Protein AF-A0A7S0YXJ5-F1 (afdb_monomer_lite)

pLDDT: mean 85.73, std 17.68, range [37.62, 98.38]

Organism: NCBI:txid464990

Structure (mmCIF, N/CA/C/O backbone):
data_AF-A0A7S0YXJ5-F1
#
_entry.id   AF-A0A7S0YXJ5-F1
#
loop_
_atom_site.group_PDB
_atom_site.id
_atom_site.type_symbol
_atom_site.label_atom_id
_atom_site.label_alt_id
_atom_site.label_comp_id
_atom_site.label_asym_id
_atom_site.label_entity_id
_atom_site.label_seq_id
_atom_site.pdbx_PDB_ins_code
_atom_site.Cartn_x
_atom_site.Cartn_y
_atom_site.Cartn_z
_atom_site.occupancy
_atom_site.B_iso_or_equiv
_atom_site.auth_seq_id
_atom_site.auth_comp_id
_atom_site.auth_asym_id
_atom_site.auth_atom_id
_atom_site.pdbx_PDB_model_num
ATOM 1 N N . ARG A 1 1 ? 29.746 21.830 -27.728 1.00 47.81 1 ARG A N 1
ATOM 2 C CA . ARG A 1 1 ? 30.587 21.045 -26.795 1.00 47.81 1 ARG A CA 1
ATOM 3 C C . ARG A 1 1 ? 30.012 19.643 -26.794 1.00 47.81 1 ARG A C 1
ATOM 5 O O . ARG A 1 1 ? 28.945 19.458 -26.234 1.00 47.81 1 ARG A O 1
ATOM 12 N N . ASP A 1 2 ? 30.651 18.740 -27.526 1.00 58.47 2 ASP A N 1
ATOM 13 C CA . ASP A 1 2 ? 30.288 17.326 -27.592 1.00 58.47 2 ASP A CA 1
ATOM 14 C C . ASP A 1 2 ? 30.945 16.638 -26.387 1.00 58.47 2 ASP A C 1
ATOM 16 O O . ASP A 1 2 ? 32.162 16.728 -26.221 1.00 58.47 2 ASP A O 1
ATOM 20 N N . THR A 1 3 ? 30.158 16.102 -25.454 1.00 64.69 3 THR A N 1
ATOM 21 C CA . THR A 1 3 ? 30.648 15.626 -24.145 1.00 64.69 3 THR A CA 1
ATOM 22 C C . THR A 1 3 ? 31.258 14.224 -24.188 1.00 64.69 3 THR A C 1
ATOM 24 O O . THR A 1 3 ? 31.624 13.701 -23.140 1.00 64.69 3 THR A O 1
ATOM 27 N N . GLY A 1 4 ? 31.413 13.606 -25.366 1.00 79.62 4 GLY A N 1
ATOM 28 C CA . GLY A 1 4 ? 32.130 12.331 -25.509 1.00 79.62 4 GLY A CA 1
ATOM 29 C C . GLY A 1 4 ? 31.505 11.164 -24.733 1.00 79.62 4 GLY A C 1
ATOM 30 O O . GLY A 1 4 ? 32.193 10.191 -24.423 1.00 79.62 4 GLY A O 1
ATOM 31 N N . GLY A 1 5 ? 30.218 11.261 -24.391 1.00 85.94 5 GLY A N 1
ATOM 32 C CA . GLY A 1 5 ? 29.499 10.199 -23.698 1.00 85.94 5 GLY A CA 1
ATOM 33 C C . GLY A 1 5 ? 29.389 8.952 -24.574 1.00 85.94 5 GLY A C 1
ATOM 34 O O . GLY A 1 5 ? 29.014 9.040 -25.742 1.00 85.94 5 GLY A O 1
ATOM 35 N N . LYS A 1 6 ? 29.709 7.784 -24.011 1.00 88.12 6 LYS A N 1
ATOM 36 C CA . LYS A 1 6 ? 29.469 6.485 -24.649 1.00 88.12 6 LYS A CA 1
ATOM 37 C C . LYS A 1 6 ? 28.177 5.897 -24.103 1.00 88.12 6 LYS A C 1
ATOM 39 O O . LYS A 1 6 ? 28.008 5.800 -22.890 1.00 88.12 6 LYS A O 1
ATOM 44 N N . LEU A 1 7 ? 27.285 5.505 -25.006 1.00 92.19 7 LEU A N 1
ATOM 45 C CA . LEU A 1 7 ? 26.079 4.768 -24.663 1.00 92.19 7 LEU A CA 1
ATOM 46 C C . LEU A 1 7 ? 26.402 3.273 -24.621 1.00 92.19 7 LEU A C 1
ATOM 48 O O . LEU A 1 7 ? 27.050 2.754 -25.528 1.00 92.19 7 LEU A O 1
ATOM 52 N N . TYR A 1 8 ? 25.924 2.597 -23.583 1.00 92.88 8 TYR A N 1
ATOM 53 C CA . TYR A 1 8 ? 26.014 1.149 -23.441 1.00 92.88 8 TYR A CA 1
ATOM 54 C C . TYR A 1 8 ? 24.607 0.575 -23.311 1.00 92.88 8 TYR A C 1
ATOM 56 O O . TYR A 1 8 ? 23.738 1.189 -22.691 1.00 92.88 8 TYR A O 1
ATOM 64 N N . TRP A 1 9 ? 24.396 -0.607 -23.879 1.00 93.38 9 TRP A N 1
ATOM 65 C CA . TRP A 1 9 ? 23.198 -1.413 -23.676 1.00 93.38 9 TRP A CA 1
ATOM 66 C C . TRP A 1 9 ? 23.603 -2.785 -23.146 1.00 93.38 9 TRP A C 1
ATOM 68 O O . TRP A 1 9 ? 24.681 -3.292 -23.458 1.00 93.38 9 TRP A O 1
ATOM 78 N N . PHE A 1 10 ? 22.725 -3.381 -22.347 1.00 91.94 10 PHE A N 1
ATOM 79 C CA . PHE A 1 10 ? 22.904 -4.720 -21.805 1.00 91.94 10 PHE A CA 1
ATOM 80 C C . PHE A 1 10 ? 21.753 -5.594 -22.284 1.00 91.94 10 PHE A C 1
ATOM 82 O O . PHE A 1 10 ? 20.587 -5.216 -22.164 1.00 91.94 10 PHE A O 1
ATOM 89 N N . GLU A 1 11 ? 22.079 -6.769 -22.808 1.00 91.69 11 GLU A N 1
ATOM 90 C CA . GLU A 1 11 ? 21.082 -7.802 -23.051 1.00 91.69 11 GLU A CA 1
ATOM 91 C C . GLU A 1 11 ? 20.849 -8.573 -21.754 1.00 91.69 11 GLU A C 1
ATOM 93 O O . GLU A 1 11 ? 21.755 -9.200 -21.203 1.00 91.69 11 GLU A O 1
ATOM 98 N N . VAL A 1 12 ? 19.622 -8.507 -21.243 1.00 91.19 12 VAL A N 1
ATOM 99 C CA . VAL A 1 12 ? 19.240 -9.240 -20.036 1.00 91.19 12 VAL A CA 1
ATOM 100 C C . VAL A 1 12 ? 19.044 -10.711 -20.407 1.00 91.19 12 VAL A C 1
ATOM 102 O O . VAL A 1 12 ? 18.105 -11.051 -21.128 1.00 91.19 12 VAL A O 1
ATOM 105 N N . GLY A 1 13 ? 19.948 -11.576 -19.940 1.00 91.56 13 GLY A N 1
ATOM 106 C CA . GLY A 1 13 ? 19.893 -13.028 -20.170 1.00 91.56 13 GLY A CA 1
ATOM 107 C C . GLY A 1 13 ? 19.049 -13.802 -19.148 1.00 91.56 13 GLY A C 1
ATOM 108 O O . GLY A 1 13 ? 18.664 -14.940 -19.403 1.00 91.56 13 GLY A O 1
ATOM 109 N N . GLY A 1 14 ? 18.751 -13.188 -18.004 1.00 92.12 14 GLY A N 1
ATOM 110 C CA . GLY A 1 14 ? 18.003 -13.778 -16.898 1.00 92.12 14 GLY A CA 1
ATOM 111 C C . GLY A 1 14 ? 17.793 -12.756 -15.784 1.00 92.12 14 GLY A C 1
ATOM 112 O O . GLY A 1 14 ? 18.503 -11.752 -15.721 1.00 92.12 14 GLY A O 1
ATOM 113 N N . GLY A 1 15 ? 16.828 -13.016 -14.906 1.00 91.94 15 GLY A N 1
ATOM 114 C CA . GLY A 1 15 ? 16.565 -12.188 -13.734 1.00 91.94 15 GLY A CA 1
ATOM 115 C C . GLY A 1 15 ? 16.121 -13.032 -12.546 1.00 91.94 15 GLY A C 1
ATOM 116 O O . GLY A 1 15 ? 15.551 -14.110 -12.712 1.00 91.94 15 GLY A O 1
ATOM 117 N N . ILE A 1 16 ? 16.385 -12.529 -11.346 1.00 95.12 16 ILE A N 1
ATOM 118 C CA . ILE A 1 16 ? 15.845 -13.061 -10.096 1.00 95.12 16 ILE A CA 1
ATOM 119 C C . ILE A 1 16 ? 15.022 -11.936 -9.481 1.00 95.12 16 ILE A C 1
ATOM 121 O O . ILE A 1 16 ? 15.514 -10.818 -9.336 1.00 95.12 16 ILE A O 1
ATOM 125 N N . TYR A 1 17 ? 13.770 -12.227 -9.149 1.00 92.50 17 TYR A N 1
ATOM 126 C CA . TYR A 1 17 ? 12.975 -11.371 -8.282 1.00 92.50 17 TYR A CA 1
ATOM 127 C C . TYR A 1 17 ? 13.292 -11.727 -6.831 1.00 92.50 17 TYR A C 1
ATOM 129 O O . TYR A 1 17 ? 13.216 -12.901 -6.468 1.00 92.50 17 TYR A O 1
ATOM 137 N N . GLN A 1 18 ? 13.652 -10.733 -6.025 1.00 94.12 18 GLN A N 1
ATOM 138 C CA . GLN A 1 18 ? 13.851 -10.873 -4.585 1.00 94.12 18 GLN A CA 1
ATOM 139 C C . GLN A 1 18 ? 12.820 -9.997 -3.879 1.00 94.12 18 GLN A C 1
ATOM 141 O O . GLN A 1 18 ? 12.749 -8.798 -4.154 1.00 94.12 18 GLN A O 1
ATOM 146 N N . ASP A 1 19 ? 11.999 -10.604 -3.024 1.00 85.56 19 ASP A N 1
ATOM 147 C CA . ASP A 1 19 ? 11.029 -9.866 -2.217 1.00 85.56 19 ASP A CA 1
ATOM 148 C C . ASP A 1 19 ? 11.665 -9.267 -0.950 1.00 85.56 19 ASP A C 1
ATOM 150 O O . ASP A 1 19 ? 12.865 -9.397 -0.698 1.00 85.56 19 ASP A O 1
ATOM 154 N N . THR A 1 20 ? 10.848 -8.586 -0.145 1.00 81.56 20 THR A N 1
ATOM 155 C CA . THR A 1 20 ? 11.272 -7.923 1.098 1.00 81.56 20 THR A CA 1
ATOM 156 C C . THR A 1 20 ? 11.747 -8.899 2.189 1.00 81.56 20 THR A C 1
ATOM 158 O O . THR A 1 20 ? 12.372 -8.460 3.150 1.00 81.56 20 THR A O 1
ATOM 161 N N . PHE A 1 21 ? 11.502 -10.207 2.050 1.00 82.50 21 PHE A N 1
ATOM 162 C CA . PHE A 1 21 ? 11.912 -11.257 2.995 1.00 82.50 21 PHE A CA 1
ATOM 163 C C . PHE A 1 21 ? 12.992 -12.175 2.416 1.00 82.50 21 PHE A C 1
ATOM 165 O O . PHE A 1 21 ? 13.108 -13.337 2.812 1.00 82.50 21 PHE A O 1
ATOM 172 N N . ASP A 1 22 ? 13.772 -11.663 1.462 1.00 87.19 22 ASP A N 1
ATOM 173 C CA . ASP A 1 22 ? 14.860 -12.372 0.790 1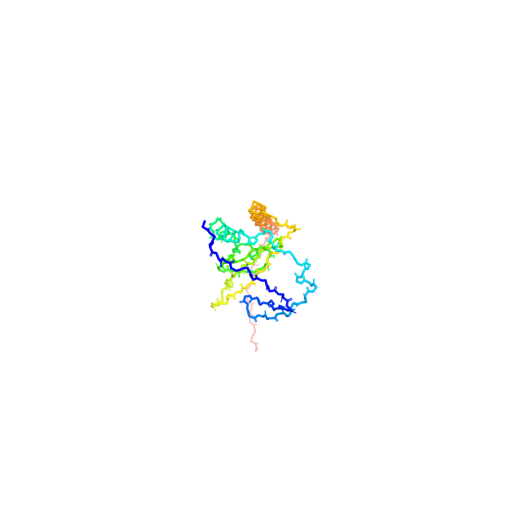.00 87.19 22 ASP A CA 1
ATOM 174 C C . ASP A 1 22 ? 14.429 -13.644 0.045 1.00 87.19 22 ASP A C 1
ATOM 176 O O . ASP A 1 22 ? 15.265 -14.471 -0.340 1.00 87.19 22 ASP A O 1
ATOM 180 N N . LYS A 1 23 ? 13.133 -13.813 -0.238 1.00 90.81 23 LYS A N 1
ATOM 181 C CA . LYS A 1 23 ? 12.675 -14.921 -1.069 1.00 90.81 23 LYS A CA 1
ATOM 182 C C . LYS A 1 23 ? 13.025 -14.625 -2.516 1.00 90.81 23 LYS A C 1
ATOM 184 O O . LYS A 1 23 ? 12.565 -13.653 -3.113 1.00 90.81 23 LYS A O 1
ATOM 189 N N . GLN A 1 24 ? 13.804 -15.524 -3.098 1.00 95.56 24 GLN A N 1
ATOM 190 C CA . GLN A 1 24 ? 14.256 -15.413 -4.475 1.00 95.56 24 GLN A CA 1
ATOM 191 C C . GLN A 1 24 ? 13.419 -16.292 -5.399 1.00 95.56 24 GLN A C 1
ATOM 193 O O . GLN A 1 24 ? 13.246 -17.488 -5.164 1.00 95.56 24 GLN A O 1
ATOM 198 N N . THR A 1 25 ? 12.918 -15.697 -6.477 1.00 94.50 25 THR A N 1
ATOM 199 C CA . THR A 1 25 ? 12.155 -16.385 -7.519 1.00 94.50 25 THR A CA 1
ATOM 200 C C . THR A 1 25 ? 12.812 -16.135 -8.876 1.00 94.50 25 THR A C 1
ATOM 202 O O . THR A 1 25 ? 12.908 -14.980 -9.301 1.00 94.50 25 THR A O 1
ATOM 205 N N . PRO A 1 26 ? 13.272 -17.184 -9.581 1.00 94.56 26 PRO A N 1
ATOM 206 C CA . PRO A 1 26 ? 13.767 -17.040 -10.944 1.00 94.56 26 PRO A CA 1
ATOM 207 C C . PRO A 1 26 ? 12.677 -16.481 -11.861 1.00 94.56 26 PRO A C 1
ATOM 209 O O . PRO A 1 26 ? 11.546 -16.969 -11.860 1.00 94.56 26 PRO A O 1
ATOM 212 N N . LEU A 1 27 ? 13.022 -15.482 -12.670 1.00 94.56 27 LEU A N 1
ATOM 213 C CA . LEU A 1 27 ? 12.120 -14.906 -13.660 1.00 94.56 27 LEU A CA 1
ATOM 214 C C . LEU A 1 27 ? 12.386 -15.508 -15.037 1.00 94.56 27 LEU A C 1
ATOM 216 O O . LEU A 1 27 ? 13.510 -15.505 -15.542 1.00 94.56 27 LEU A O 1
ATOM 220 N N . SER A 1 28 ? 11.320 -15.973 -15.682 1.00 94.62 28 SER A N 1
ATOM 221 C CA . SER A 1 28 ? 11.359 -16.311 -17.102 1.00 94.62 28 SER A CA 1
ATOM 222 C C . SER A 1 28 ? 11.565 -15.044 -17.930 1.00 94.62 28 SER A C 1
ATOM 224 O O . SER A 1 28 ? 10.835 -14.066 -17.769 1.00 94.62 28 SER A O 1
ATOM 226 N N . MET A 1 29 ? 12.497 -15.073 -18.887 1.00 93.56 29 MET A N 1
ATOM 227 C CA . MET A 1 29 ? 12.720 -13.935 -19.789 1.00 93.56 29 MET A CA 1
ATOM 228 C C . MET A 1 29 ? 11.511 -13.617 -20.673 1.00 93.56 29 MET A C 1
ATOM 230 O O . MET A 1 29 ? 11.354 -12.473 -21.098 1.00 93.56 29 MET A O 1
ATOM 234 N N . ARG A 1 30 ? 10.644 -14.602 -20.942 1.00 94.44 30 ARG A N 1
ATOM 235 C CA . ARG A 1 30 ? 9.367 -14.367 -21.630 1.00 94.44 30 ARG A CA 1
ATOM 236 C C . ARG A 1 30 ? 8.461 -13.478 -20.781 1.00 94.44 30 ARG A C 1
ATOM 238 O O . ARG A 1 30 ? 7.923 -12.503 -21.291 1.00 94.44 30 ARG A O 1
ATOM 245 N N . ASP A 1 31 ? 8.333 -13.809 -19.500 1.00 92.94 31 ASP A N 1
ATOM 246 C CA . ASP A 1 31 ? 7.422 -13.119 -18.589 1.00 92.94 31 ASP A CA 1
ATOM 247 C C . ASP A 1 31 ? 7.989 -11.742 -18.211 1.00 92.94 31 ASP A C 1
ATOM 249 O O . ASP A 1 31 ? 7.255 -10.763 -18.223 1.00 92.94 31 ASP A O 1
ATOM 253 N N . PHE A 1 32 ? 9.310 -11.628 -18.022 1.00 92.56 32 PHE A N 1
ATOM 254 C CA . PHE A 1 32 ? 9.995 -10.344 -17.824 1.00 92.56 32 PHE A CA 1
ATOM 255 C C . PHE A 1 32 ? 9.741 -9.361 -18.976 1.00 92.56 32 PHE A C 1
ATOM 257 O O . PHE A 1 32 ? 9.479 -8.188 -18.741 1.00 92.56 32 PHE A O 1
ATOM 264 N N . ARG A 1 33 ? 9.787 -9.833 -20.229 1.00 92.44 33 ARG A N 1
ATOM 265 C CA . ARG A 1 33 ? 9.535 -8.993 -21.415 1.00 92.44 33 ARG A CA 1
ATOM 266 C C . ARG A 1 33 ? 8.062 -8.634 -21.606 1.00 92.44 33 ARG A C 1
ATOM 268 O O . ARG A 1 33 ? 7.778 -7.622 -22.236 1.00 92.44 33 ARG A O 1
ATOM 275 N N . ALA A 1 34 ? 7.151 -9.481 -21.131 1.00 94.31 34 ALA A N 1
ATOM 276 C CA . ALA A 1 34 ? 5.709 -9.249 -21.205 1.00 94.31 34 ALA A CA 1
ATOM 277 C C . ALA A 1 34 ? 5.178 -8.418 -20.024 1.00 94.31 34 ALA A C 1
ATOM 279 O O . ALA A 1 34 ? 4.054 -7.925 -20.083 1.00 94.31 34 ALA A O 1
ATOM 280 N N . ALA A 1 35 ? 5.958 -8.295 -18.950 1.00 93.38 35 ALA A N 1
ATOM 281 C CA . ALA A 1 35 ? 5.603 -7.508 -17.786 1.00 93.38 35 ALA A CA 1
ATOM 282 C C . ALA A 1 35 ? 5.651 -6.007 -18.092 1.00 93.38 35 ALA A C 1
ATOM 284 O O . ALA A 1 35 ? 6.454 -5.526 -18.892 1.00 93.38 35 ALA A O 1
ATOM 285 N N . TYR A 1 36 ? 4.803 -5.266 -17.389 1.00 93.31 36 TYR A N 1
ATOM 286 C CA . TYR A 1 36 ? 4.781 -3.812 -17.414 1.00 93.31 36 TYR A CA 1
ATOM 287 C C . TYR A 1 36 ? 5.135 -3.290 -16.029 1.00 93.31 36 TYR A C 1
ATOM 289 O O . TYR A 1 36 ? 4.831 -3.927 -15.019 1.00 93.31 36 TYR A O 1
ATOM 297 N N . VAL A 1 37 ? 5.778 -2.126 -15.996 1.00 94.00 37 VAL A N 1
ATOM 298 C CA . VAL A 1 37 ? 6.011 -1.408 -14.743 1.00 94.00 37 VAL A CA 1
ATOM 299 C C . VAL A 1 37 ? 4.657 -1.015 -14.158 1.00 94.00 37 VAL A C 1
ATOM 301 O O . VAL A 1 37 ? 3.773 -0.563 -14.889 1.00 94.00 37 VAL A O 1
ATOM 304 N N . ASP A 1 38 ? 4.497 -1.206 -12.851 1.00 95.81 38 ASP A N 1
ATOM 305 C CA . ASP A 1 38 ? 3.283 -0.806 -12.150 1.00 95.81 38 ASP A CA 1
ATOM 306 C C . ASP A 1 38 ? 3.053 0.710 -12.279 1.00 95.81 38 ASP A C 1
ATOM 308 O O . ASP A 1 38 ? 3.988 1.505 -12.159 1.00 95.81 38 ASP A O 1
ATOM 312 N N . GLN A 1 39 ? 1.810 1.119 -12.536 1.00 94.81 39 GLN A N 1
ATOM 313 C CA . GLN A 1 39 ? 1.474 2.526 -12.790 1.00 94.81 39 GLN A CA 1
ATOM 314 C C . GLN A 1 39 ? 1.664 3.404 -11.549 1.00 94.81 39 GLN A C 1
ATOM 316 O O . GLN A 1 39 ? 1.938 4.596 -11.671 1.00 94.81 39 GLN A O 1
ATOM 321 N N . LEU A 1 40 ? 1.595 2.807 -10.359 1.00 96.25 40 LEU A N 1
ATOM 322 C CA . LEU A 1 40 ? 1.825 3.470 -9.084 1.00 96.25 40 LEU A CA 1
ATOM 323 C C . LEU A 1 40 ? 3.299 3.457 -8.663 1.00 96.25 40 LEU A C 1
ATOM 325 O O . LEU A 1 40 ? 3.641 4.039 -7.630 1.00 96.25 40 LEU A O 1
ATOM 329 N N . ALA A 1 41 ? 4.196 2.821 -9.426 1.00 95.31 41 ALA A N 1
ATOM 330 C CA . ALA A 1 41 ? 5.608 2.700 -9.059 1.00 95.31 41 ALA A CA 1
ATOM 331 C C . ALA A 1 41 ? 6.293 4.069 -8.889 1.00 95.31 41 ALA A C 1
ATOM 333 O O . ALA A 1 41 ? 7.117 4.246 -7.994 1.00 95.31 41 ALA A O 1
ATOM 334 N N . SER A 1 42 ? 5.930 5.061 -9.707 1.00 95.19 42 SER A N 1
ATOM 335 C CA . SER A 1 42 ? 6.472 6.425 -9.618 1.00 95.19 42 SER A CA 1
ATOM 336 C C . SER A 1 42 ? 5.909 7.236 -8.445 1.00 95.19 42 SER A C 1
ATOM 338 O O . SER A 1 42 ? 6.522 8.225 -8.045 1.00 95.19 42 SER A O 1
ATOM 340 N N . SER A 1 43 ? 4.773 6.816 -7.880 1.00 97.00 43 SER A N 1
ATOM 341 C CA . SER A 1 43 ? 4.051 7.512 -6.807 1.00 97.00 43 SER A CA 1
ATOM 342 C C . SER A 1 43 ? 4.156 6.820 -5.443 1.00 97.00 43 SER A C 1
ATOM 344 O O . SER A 1 43 ? 3.489 7.241 -4.500 1.00 97.00 43 SER A O 1
ATOM 346 N N . GLN A 1 44 ? 4.987 5.777 -5.305 1.00 96.06 44 GLN A N 1
ATOM 347 C CA . GLN A 1 44 ? 5.094 4.978 -4.073 1.00 96.06 44 GLN A CA 1
ATOM 348 C C . GLN A 1 44 ? 5.284 5.822 -2.815 1.00 96.06 44 GLN A C 1
ATOM 350 O O . GLN A 1 44 ? 4.580 5.632 -1.827 1.00 96.06 44 GLN A O 1
ATOM 355 N N . MET A 1 45 ? 6.197 6.792 -2.855 1.00 97.31 45 MET A N 1
ATOM 356 C CA . MET A 1 45 ? 6.489 7.622 -1.687 1.00 97.31 45 MET A CA 1
ATOM 357 C C . MET A 1 45 ? 5.289 8.479 -1.277 1.00 97.31 45 MET A C 1
ATOM 359 O O . MET A 1 45 ? 5.034 8.640 -0.087 1.00 97.31 45 MET A O 1
ATOM 363 N N . GLN A 1 46 ? 4.532 9.002 -2.243 1.00 98.31 46 GLN A N 1
ATOM 364 C CA . GLN A 1 46 ? 3.325 9.784 -1.990 1.00 98.31 46 GLN A CA 1
ATOM 365 C C . GLN A 1 46 ? 2.203 8.910 -1.424 1.00 98.31 46 GLN A C 1
ATOM 367 O O . GLN A 1 46 ? 1.521 9.340 -0.500 1.00 98.31 46 GLN A O 1
ATOM 372 N N . LEU A 1 47 ? 2.043 7.685 -1.933 1.00 98.00 47 LEU A N 1
ATOM 373 C CA . LEU A 1 47 ? 1.052 6.715 -1.451 1.00 98.00 47 LEU A CA 1
ATOM 374 C C . LEU A 1 47 ? 1.323 6.327 0.006 1.00 98.00 47 LEU A C 1
ATOM 376 O O . LEU A 1 47 ? 0.430 6.404 0.849 1.00 98.00 47 LEU A O 1
ATOM 380 N N . ILE A 1 48 ? 2.578 5.983 0.308 1.00 98.12 48 ILE A N 1
ATOM 381 C CA . ILE A 1 48 ? 3.047 5.651 1.659 1.00 98.12 48 ILE A CA 1
ATOM 382 C C . ILE A 1 48 ? 2.858 6.845 2.597 1.00 98.12 48 ILE A C 1
ATOM 384 O O . ILE A 1 48 ? 2.329 6.690 3.697 1.00 98.12 48 ILE A O 1
ATOM 388 N N . TYR A 1 49 ? 3.255 8.044 2.162 1.00 98.38 49 TYR A N 1
ATOM 389 C CA . TYR A 1 49 ? 3.097 9.261 2.953 1.00 98.38 49 TYR A CA 1
ATOM 390 C C . TYR A 1 49 ? 1.626 9.555 3.253 1.00 98.38 49 TYR A C 1
ATOM 392 O O . TYR A 1 49 ? 1.276 9.774 4.409 1.00 98.38 49 TYR A O 1
ATOM 400 N N . LEU A 1 50 ? 0.759 9.525 2.239 1.00 98.19 50 LEU A N 1
ATOM 401 C CA . LEU A 1 50 ? -0.675 9.759 2.390 1.00 98.19 50 LEU A CA 1
ATOM 402 C C . LEU A 1 50 ? -1.291 8.779 3.394 1.00 98.19 50 LEU A C 1
ATOM 404 O O . LEU A 1 50 ? -1.967 9.205 4.329 1.00 98.19 50 LEU A O 1
ATOM 408 N N . ALA A 1 51 ? -1.027 7.483 3.229 1.00 98.25 51 ALA A N 1
ATOM 409 C CA . ALA A 1 51 ? -1.572 6.448 4.098 1.00 98.25 51 ALA A CA 1
ATOM 410 C C . ALA A 1 51 ? -1.108 6.609 5.551 1.00 98.25 51 ALA A C 1
ATOM 412 O O . ALA A 1 51 ? -1.936 6.651 6.455 1.00 98.25 51 ALA A O 1
ATOM 413 N N . ASN A 1 52 ? 0.194 6.793 5.776 1.00 98.38 52 ASN A N 1
ATOM 414 C CA . ASN A 1 52 ? 0.770 6.867 7.122 1.00 98.38 52 ASN A CA 1
ATOM 415 C C . ASN A 1 52 ? 0.653 8.248 7.788 1.00 98.38 52 ASN A C 1
ATOM 417 O O . ASN A 1 52 ? 1.175 8.437 8.883 1.00 98.38 52 ASN A O 1
ATOM 421 N N . THR A 1 53 ? 0.002 9.223 7.149 1.00 98.00 53 THR A N 1
ATOM 422 C CA . THR A 1 53 ? -0.276 10.534 7.761 1.00 98.00 53 THR A CA 1
ATOM 423 C C . THR A 1 53 ? -1.766 10.793 7.893 1.00 98.00 53 THR A C 1
ATOM 425 O O . THR A 1 53 ? -2.232 11.121 8.979 1.00 98.00 53 THR A O 1
ATOM 428 N N . LYS A 1 54 ? -2.526 10.627 6.809 1.00 98.25 54 LYS A N 1
ATOM 429 C CA . LYS A 1 54 ? -3.962 10.915 6.781 1.00 98.25 54 LYS A CA 1
ATOM 430 C C . LYS A 1 54 ? -4.808 9.753 7.298 1.00 98.25 54 LYS A C 1
ATOM 432 O O . LYS A 1 54 ? -5.847 10.009 7.893 1.00 98.25 54 LYS A O 1
ATOM 437 N N . TYR A 1 55 ? -4.373 8.515 7.064 1.00 97.94 55 TYR A N 1
ATOM 438 C CA . TYR A 1 55 ? -5.142 7.298 7.356 1.00 97.94 55 TYR A CA 1
ATOM 439 C C . TYR A 1 55 ? -4.476 6.405 8.410 1.00 97.94 55 TYR A C 1
ATOM 441 O O . TYR A 1 55 ? -4.867 5.253 8.561 1.00 97.94 55 TYR A O 1
ATOM 449 N N . LEU A 1 56 ? -3.467 6.907 9.133 1.00 96.81 56 LEU A N 1
ATOM 450 C CA . LEU A 1 56 ? -2.659 6.095 10.048 1.00 96.81 56 LEU A CA 1
ATOM 451 C C . LEU A 1 56 ? -3.525 5.366 11.088 1.00 96.81 56 LEU A C 1
ATOM 453 O O . LEU A 1 56 ? -3.403 4.155 11.254 1.00 96.81 56 LEU A O 1
ATOM 457 N N . ASP A 1 57 ? -4.454 6.092 11.710 1.00 95.25 57 ASP A N 1
ATOM 458 C CA . ASP A 1 57 ? -5.376 5.545 12.713 1.00 95.25 57 ASP A CA 1
ATOM 459 C C . ASP A 1 57 ? -6.413 4.580 12.106 1.00 95.25 57 ASP A C 1
ATOM 461 O O . ASP A 1 57 ? -6.990 3.750 12.810 1.00 95.25 57 ASP A O 1
ATOM 465 N N . ASP A 1 58 ? -6.663 4.665 10.797 1.00 97.94 58 ASP A N 1
ATOM 466 C CA . ASP A 1 58 ? -7.586 3.779 10.089 1.00 97.94 58 ASP A CA 1
ATOM 467 C C . ASP A 1 58 ? -6.930 2.435 9.725 1.00 97.94 58 ASP A C 1
ATOM 469 O O . ASP A 1 58 ? -7.624 1.421 9.655 1.00 97.94 58 ASP A O 1
ATOM 473 N N . LEU A 1 59 ? -5.601 2.376 9.551 1.00 97.56 59 LEU A N 1
ATOM 474 C CA . LEU A 1 59 ? -4.891 1.151 9.145 1.00 97.56 59 LEU A CA 1
ATOM 475 C C . LEU A 1 59 ? -5.058 -0.001 10.150 1.00 97.56 59 LEU A C 1
ATOM 477 O O . LEU A 1 59 ? -5.197 -1.163 9.753 1.00 97.56 59 LEU A O 1
ATOM 481 N N . THR A 1 60 ? -5.080 0.300 11.448 1.00 96.69 60 THR A N 1
ATOM 482 C CA . THR A 1 60 ? -5.333 -0.701 12.499 1.00 96.69 60 THR A CA 1
ATOM 483 C C . THR A 1 60 ? -6.780 -1.196 12.449 1.00 96.69 60 THR A C 1
ATOM 485 O O . THR A 1 60 ? -7.033 -2.403 12.519 1.00 96.69 60 THR A O 1
ATOM 488 N N . ASN A 1 61 ? -7.732 -0.285 12.220 1.00 96.19 61 ASN A N 1
ATOM 489 C CA . ASN A 1 61 ? -9.145 -0.622 12.045 1.00 96.19 61 ASN A CA 1
ATOM 490 C C . ASN A 1 61 ? -9.360 -1.495 10.803 1.00 96.19 61 ASN A C 1
ATOM 492 O O . ASN A 1 61 ? -10.135 -2.448 10.858 1.00 96.19 61 ASN A O 1
ATOM 496 N N . PHE A 1 62 ? -8.621 -1.256 9.715 1.00 97.19 62 PHE A N 1
ATOM 497 C CA . PHE A 1 62 ? -8.686 -2.096 8.520 1.00 97.19 62 PHE A CA 1
ATOM 498 C C . PHE A 1 62 ? -8.257 -3.538 8.797 1.00 97.19 62 PHE A C 1
ATOM 500 O O . PHE A 1 62 ? -8.926 -4.472 8.353 1.00 97.19 62 PHE A O 1
ATOM 507 N N . CYS A 1 63 ? -7.180 -3.742 9.561 1.00 96.38 63 CYS A N 1
ATOM 508 C CA . CYS A 1 63 ? -6.729 -5.083 9.942 1.00 96.38 63 CYS A CA 1
ATOM 509 C C . CYS A 1 63 ? -7.822 -5.848 10.698 1.00 96.38 63 CYS A C 1
ATOM 511 O O . CYS A 1 63 ? -8.081 -7.021 10.414 1.00 96.38 63 CYS A O 1
ATOM 513 N N . LYS A 1 64 ? -8.525 -5.171 11.607 1.00 94.81 64 LYS A N 1
ATOM 514 C CA . LYS A 1 64 ? -9.623 -5.780 12.354 1.00 94.81 64 LYS A CA 1
ATOM 515 C C . LYS A 1 64 ? -10.842 -6.042 11.471 1.00 94.81 64 LYS A C 1
ATOM 517 O O . LYS A 1 64 ? -11.353 -7.157 11.477 1.00 94.81 64 LYS A O 1
ATOM 522 N N . ALA A 1 65 ? -11.289 -5.048 10.711 1.00 95.19 65 ALA A N 1
ATOM 523 C CA . ALA A 1 65 ? -12.539 -5.111 9.962 1.00 95.19 65 ALA A CA 1
ATOM 524 C C . ALA A 1 65 ? -12.475 -6.046 8.748 1.00 95.19 65 ALA A C 1
ATOM 526 O O . ALA A 1 65 ? -13.399 -6.822 8.523 1.00 95.19 65 ALA A O 1
ATOM 527 N N . PHE A 1 66 ? -11.382 -6.010 7.982 1.00 95.44 66 PHE A N 1
ATOM 528 C CA . PHE A 1 66 ? -11.287 -6.755 6.721 1.00 95.44 66 PHE A CA 1
ATOM 529 C C . PHE A 1 66 ? -10.529 -8.077 6.849 1.00 95.44 66 PHE A C 1
ATOM 531 O O . PHE A 1 66 ? -10.749 -8.980 6.045 1.00 95.44 66 PHE A O 1
ATOM 538 N N . LEU A 1 67 ? -9.648 -8.215 7.847 1.00 94.50 67 LEU A N 1
ATOM 539 C CA . LEU A 1 6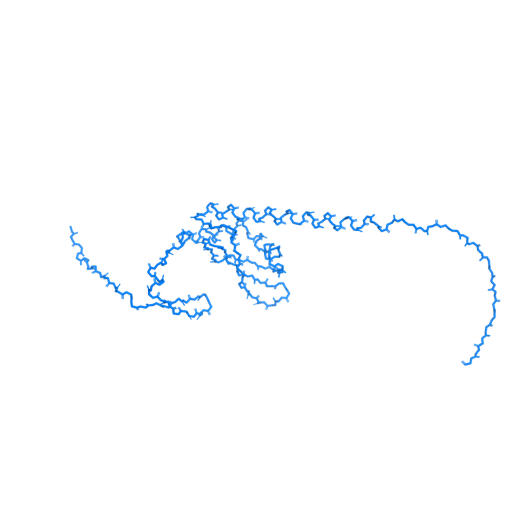7 ? -8.860 -9.437 8.053 1.00 94.50 67 LEU A CA 1
ATOM 540 C C . LEU A 1 67 ? -9.226 -10.183 9.341 1.00 94.50 67 LEU A C 1
ATOM 542 O O . LEU A 1 67 ? -8.754 -11.300 9.545 1.00 94.50 67 LEU A O 1
ATOM 546 N N . GLY A 1 68 ? -10.045 -9.592 10.220 1.00 94.00 68 GLY A N 1
ATOM 547 C CA . GLY A 1 68 ? -10.381 -10.182 11.518 1.00 94.00 68 GLY A CA 1
ATOM 548 C C . GLY A 1 68 ? -9.197 -10.240 12.486 1.00 94.00 68 GLY A C 1
ATOM 549 O O . GLY A 1 68 ? -9.203 -11.051 13.411 1.00 94.00 68 GLY A O 1
ATOM 550 N N . VAL A 1 69 ? -8.156 -9.428 12.269 1.00 93.25 69 VAL A N 1
ATOM 551 C CA . VAL A 1 69 ? -6.928 -9.447 13.073 1.00 93.25 69 VAL A CA 1
ATOM 552 C C . VAL A 1 69 ? -6.835 -8.179 13.909 1.00 93.25 69 VAL A C 1
ATOM 554 O O . VAL A 1 69 ? -6.725 -7.081 13.371 1.00 93.25 69 VAL A O 1
ATOM 557 N N . ALA A 1 70 ? -6.829 -8.340 15.231 1.00 93.25 70 ALA A N 1
ATOM 558 C CA . ALA A 1 70 ? -6.549 -7.245 16.147 1.00 93.25 70 ALA A CA 1
ATOM 559 C C . ALA A 1 70 ? -5.045 -6.924 16.165 1.00 93.25 70 ALA A C 1
ATOM 561 O O . ALA A 1 70 ? -4.199 -7.819 16.286 1.00 93.25 70 ALA A O 1
ATOM 562 N N . VAL A 1 71 ? -4.724 -5.644 15.999 1.00 95.12 71 VAL A N 1
ATOM 563 C CA . VAL A 1 71 ? -3.356 -5.122 15.928 1.00 95.12 71 VAL A CA 1
ATOM 564 C C . VAL A 1 71 ? -3.256 -3.848 16.762 1.00 95.12 71 VAL A C 1
ATOM 566 O O . VAL A 1 71 ? -4.218 -3.086 16.840 1.00 95.12 71 VAL A O 1
ATOM 569 N N . GLU A 1 72 ? -2.097 -3.633 17.373 1.00 94.50 72 GLU A N 1
ATOM 570 C CA . GLU A 1 72 ? -1.777 -2.431 18.154 1.00 94.50 72 GLU A CA 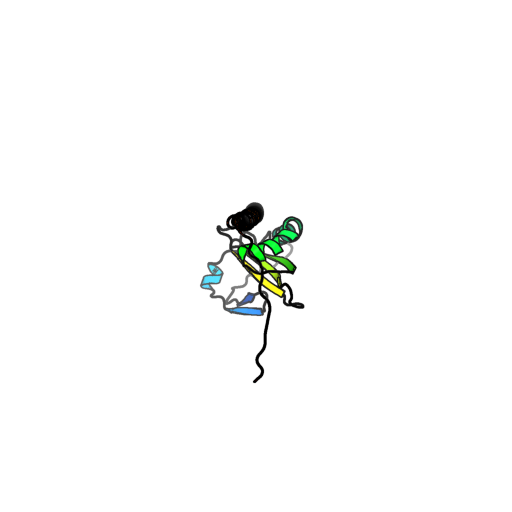1
ATOM 571 C C . GLU A 1 72 ? -1.309 -1.293 17.243 1.00 94.50 72 GLU A C 1
ATOM 573 O O . GLU A 1 72 ? -1.738 -0.152 17.388 1.00 94.50 72 GLU A O 1
ATOM 578 N N . GLU A 1 73 ? -0.473 -1.624 16.259 1.00 95.56 73 GLU A N 1
ATOM 579 C CA . GLU A 1 73 ? 0.122 -0.674 15.321 1.00 95.56 73 GLU A CA 1
ATOM 580 C C . GLU A 1 73 ? 0.079 -1.240 13.901 1.00 95.56 73 GLU A C 1
ATOM 582 O O . GLU A 1 73 ? 0.186 -2.454 13.709 1.00 95.56 73 GLU A O 1
ATOM 587 N N . ALA A 1 74 ? -0.060 -0.369 12.900 1.00 97.31 74 ALA A N 1
ATOM 588 C CA . ALA A 1 74 ? -0.007 -0.740 11.492 1.00 97.31 74 ALA A CA 1
ATOM 589 C C . ALA A 1 74 ? 0.555 0.405 10.637 1.00 97.31 74 ALA A C 1
ATOM 591 O O . ALA A 1 74 ? 0.148 1.555 10.788 1.00 97.31 74 ALA A O 1
ATOM 592 N N . TYR A 1 75 ? 1.444 0.072 9.701 1.00 97.44 75 TYR A N 1
ATOM 593 C CA . TYR A 1 75 ? 2.047 1.009 8.753 1.00 97.44 75 TYR A CA 1
ATOM 594 C C . TYR A 1 75 ? 1.994 0.448 7.341 1.00 97.44 75 TYR A C 1
ATOM 596 O O . TYR A 1 75 ? 2.418 -0.682 7.094 1.00 97.44 75 TYR A O 1
ATOM 604 N N . LEU A 1 76 ? 1.535 1.253 6.391 1.00 97.75 76 LEU A N 1
ATOM 605 C CA . LEU A 1 76 ? 1.614 0.914 4.977 1.00 97.75 76 LEU A CA 1
ATOM 606 C C . LEU A 1 76 ? 3.051 1.118 4.493 1.00 97.75 76 LEU A C 1
ATOM 608 O O . LEU A 1 76 ? 3.632 2.174 4.727 1.00 97.75 76 LEU A O 1
ATOM 612 N N . TYR A 1 77 ? 3.630 0.140 3.799 1.00 95.88 77 TYR A N 1
ATOM 613 C CA . TYR A 1 77 ? 5.005 0.262 3.286 1.00 95.88 77 TYR A CA 1
ATOM 614 C C . TYR A 1 77 ? 5.124 0.067 1.775 1.00 95.88 77 TYR A C 1
ATOM 616 O O . TYR A 1 77 ? 6.145 0.423 1.191 1.00 95.88 77 TYR A O 1
ATOM 624 N N . THR A 1 78 ? 4.095 -0.475 1.126 1.00 96.00 78 THR A N 1
ATOM 625 C CA . THR A 1 78 ? 4.023 -0.555 -0.332 1.00 96.00 78 THR A CA 1
ATOM 626 C C . THR A 1 78 ? 2.572 -0.612 -0.788 1.00 96.00 78 THR A C 1
ATOM 628 O O . THR A 1 78 ? 1.700 -1.136 -0.091 1.00 96.00 78 THR A O 1
ATOM 631 N N . ALA A 1 79 ? 2.320 -0.061 -1.968 1.00 97.50 79 ALA A N 1
ATOM 632 C CA . ALA A 1 79 ? 1.065 -0.197 -2.683 1.00 97.50 79 ALA A CA 1
ATOM 633 C C . ALA A 1 79 ? 1.366 -0.484 -4.153 1.00 97.50 79 ALA A C 1
ATOM 635 O O . ALA A 1 79 ? 2.409 -0.109 -4.667 1.00 97.50 79 ALA A O 1
ATOM 636 N N . ASP A 1 80 ? 0.461 -1.127 -4.858 1.00 96.94 80 ASP A N 1
ATOM 637 C CA . ASP A 1 80 ? 0.544 -1.320 -6.301 1.00 96.94 80 ASP A CA 1
ATOM 638 C C . ASP A 1 80 ? -0.875 -1.282 -6.870 1.00 96.94 80 ASP A C 1
ATOM 640 O O . ASP A 1 80 ? -1.849 -1.070 -6.138 1.00 96.94 80 ASP A O 1
ATOM 644 N N . ARG A 1 81 ? -1.025 -1.466 -8.180 1.00 96.94 81 ARG A N 1
ATOM 645 C CA . ARG A 1 81 ? -2.346 -1.379 -8.811 1.00 96.94 81 ARG A CA 1
ATOM 646 C C . ARG A 1 81 ? -3.371 -2.373 -8.263 1.00 96.94 81 ARG A C 1
ATOM 648 O O . ARG A 1 81 ? -4.562 -2.152 -8.438 1.00 96.94 81 ARG A O 1
ATOM 655 N N . ALA A 1 82 ? -2.943 -3.470 -7.642 1.00 97.25 82 ALA A N 1
ATOM 656 C CA . ALA A 1 82 ? -3.814 -4.543 -7.174 1.00 97.25 82 ALA A CA 1
ATOM 657 C C . ALA A 1 82 ? -4.115 -4.476 -5.670 1.00 97.25 82 ALA A C 1
ATOM 659 O O . ALA A 1 82 ? -4.949 -5.243 -5.186 1.00 97.25 82 ALA A O 1
ATOM 660 N N . GLY A 1 83 ? -3.437 -3.624 -4.902 1.00 97.62 83 GLY A N 1
ATOM 661 C CA . GLY A 1 83 ? -3.645 -3.544 -3.460 1.00 97.62 83 GLY A CA 1
ATOM 662 C C . GLY A 1 83 ? -2.552 -2.793 -2.719 1.00 97.62 83 GLY A C 1
ATOM 663 O O . GLY A 1 83 ? -1.701 -2.134 -3.310 1.00 97.62 83 GLY A O 1
ATOM 664 N N . PHE A 1 84 ? -2.541 -2.946 -1.400 1.00 97.81 84 PHE A N 1
ATOM 665 C CA . PHE A 1 84 ? -1.468 -2.442 -0.549 1.00 97.81 84 PHE A CA 1
ATOM 666 C C . PHE A 1 84 ? -1.090 -3.430 0.544 1.00 97.81 84 PHE A C 1
ATOM 668 O O . PHE A 1 84 ? -1.906 -4.252 0.965 1.00 97.81 84 PHE A O 1
ATOM 675 N N . SER A 1 85 ? 0.155 -3.343 1.004 1.00 97.19 85 SER A N 1
ATOM 676 C CA . SER A 1 85 ? 0.658 -4.132 2.124 1.00 97.19 85 SER A CA 1
ATOM 677 C C . SER A 1 85 ? 0.939 -3.243 3.330 1.00 97.19 85 SER A C 1
ATOM 679 O O . SER A 1 85 ? 1.500 -2.147 3.209 1.00 97.19 85 SER A O 1
ATOM 681 N N . VAL A 1 86 ? 0.578 -3.746 4.508 1.00 97.25 86 VAL A N 1
ATOM 682 C CA . VAL A 1 86 ? 0.893 -3.130 5.798 1.00 97.25 86 VAL A CA 1
ATOM 683 C C . VAL A 1 86 ? 1.787 -4.050 6.618 1.00 97.25 86 VAL A C 1
ATOM 685 O O . VAL A 1 86 ? 1.608 -5.267 6.606 1.00 97.25 86 VAL A O 1
ATOM 688 N N . PHE A 1 87 ? 2.714 -3.469 7.369 1.00 94.94 87 PHE A N 1
ATOM 689 C CA . PHE A 1 87 ? 3.347 -4.120 8.509 1.00 94.94 87 PHE A CA 1
ATOM 690 C C . PHE A 1 87 ? 2.551 -3.773 9.757 1.00 94.94 87 PHE A C 1
ATOM 692 O O . PHE A 1 87 ? 2.369 -2.594 10.045 1.00 94.94 87 PHE A O 1
ATOM 699 N N . ALA A 1 88 ? 2.086 -4.779 10.494 1.00 95.69 88 ALA A N 1
ATOM 700 C CA . ALA A 1 88 ? 1.305 -4.565 11.704 1.00 95.69 88 ALA A CA 1
ATOM 701 C C . ALA A 1 88 ? 1.776 -5.432 12.878 1.00 95.69 88 ALA A C 1
ATOM 703 O O . ALA A 1 88 ? 2.171 -6.590 12.699 1.00 95.69 88 ALA A O 1
ATOM 704 N N . LEU A 1 89 ? 1.706 -4.860 14.078 1.00 94.75 89 LEU A N 1
ATOM 705 C CA . LEU A 1 89 ? 2.030 -5.495 15.351 1.00 94.75 89 LEU A CA 1
ATOM 706 C C . LEU A 1 89 ? 0.761 -6.110 15.946 1.00 94.75 89 LEU A C 1
ATOM 708 O O . LEU A 1 89 ? -0.207 -5.401 16.213 1.00 94.75 89 LEU A O 1
ATOM 712 N N . ARG A 1 90 ? 0.735 -7.432 16.139 1.00 90.06 90 ARG A N 1
ATOM 713 C CA . ARG A 1 90 ? -0.439 -8.108 16.716 1.00 90.06 90 ARG A CA 1
ATOM 714 C C . ARG A 1 90 ? -0.628 -7.763 18.189 1.00 90.06 90 ARG A C 1
ATOM 716 O O . ARG A 1 90 ? 0.332 -7.796 18.956 1.00 90.06 90 ARG A O 1
ATOM 723 N N . GLU A 1 91 ? -1.886 -7.558 18.571 1.00 86.06 91 GLU A N 1
ATOM 724 C CA . GLU A 1 91 ? -2.257 -7.279 19.958 1.00 86.06 91 GLU A CA 1
ATOM 725 C C . GLU A 1 91 ? -1.870 -8.433 20.891 1.00 86.06 91 GLU A C 1
ATOM 727 O O . GLU A 1 91 ? -2.091 -9.610 20.581 1.00 86.06 91 GLU A O 1
ATOM 732 N N . GLY A 1 92 ? -1.263 -8.096 22.031 1.00 82.62 92 GLY A N 1
ATOM 733 C CA . GLY A 1 92 ? -0.870 -9.069 23.054 1.00 82.62 92 GLY A CA 1
ATOM 734 C C . GLY A 1 92 ? 0.319 -9.951 22.661 1.00 82.62 92 GLY A C 1
ATOM 735 O O . GLY A 1 92 ? 0.573 -10.967 23.313 1.00 82.62 92 GLY A O 1
ATOM 736 N N . THR A 1 93 ? 1.052 -9.587 21.606 1.00 76.69 93 THR A N 1
ATOM 737 C CA . THR A 1 93 ? 2.313 -10.235 21.239 1.00 76.69 93 THR A CA 1
ATOM 738 C C . THR A 1 93 ? 3.467 -9.256 21.382 1.00 76.69 93 THR A C 1
ATOM 740 O O . THR A 1 93 ? 3.468 -8.193 20.771 1.00 76.69 93 THR A O 1
ATOM 743 N N . GLU A 1 94 ? 4.493 -9.619 22.149 1.00 75.56 94 GLU A N 1
ATOM 744 C CA . GLU A 1 94 ? 5.706 -8.805 22.200 1.00 75.56 94 GLU A CA 1
ATOM 745 C C . GLU A 1 94 ? 6.453 -8.924 20.859 1.00 75.56 94 GLU A C 1
ATOM 747 O O . GLU A 1 94 ? 6.947 -9.994 20.494 1.00 75.56 94 GLU A O 1
ATOM 752 N N . ASN A 1 95 ? 6.527 -7.814 20.116 1.00 75.38 95 ASN A N 1
ATOM 753 C CA . ASN A 1 95 ? 7.356 -7.622 18.918 1.00 75.38 95 ASN A CA 1
ATOM 754 C C . ASN A 1 95 ? 7.084 -8.544 17.709 1.00 75.38 95 ASN A C 1
ATOM 756 O O . ASN A 1 95 ? 7.958 -8.692 16.851 1.00 75.38 95 ASN A O 1
ATOM 760 N N . GLN A 1 96 ? 5.897 -9.145 17.573 1.00 86.56 96 GLN A N 1
ATOM 761 C CA . GLN A 1 96 ? 5.571 -9.943 16.380 1.00 86.56 96 GLN A CA 1
ATOM 762 C C . GLN A 1 96 ? 4.949 -9.096 15.267 1.00 86.56 96 GLN A C 1
ATOM 764 O O . GLN A 1 96 ? 3.737 -9.119 15.038 1.00 86.56 96 GLN A O 1
ATOM 769 N N . TRP A 1 97 ? 5.808 -8.392 14.534 1.00 90.94 97 TRP A N 1
ATOM 770 C CA . TRP A 1 97 ? 5.435 -7.722 13.291 1.00 90.94 97 TRP A CA 1
ATOM 771 C C . TRP A 1 97 ? 5.099 -8.739 12.199 1.00 90.94 97 TRP A C 1
ATOM 773 O O . TRP A 1 97 ? 5.827 -9.714 11.990 1.00 90.94 97 TRP A O 1
ATOM 783 N N . ARG A 1 98 ? 3.992 -8.517 11.490 1.00 91.69 98 ARG A N 1
ATOM 784 C CA . ARG A 1 98 ? 3.582 -9.325 10.335 1.00 91.69 98 ARG A CA 1
ATOM 785 C C . ARG A 1 98 ? 3.146 -8.444 9.181 1.00 91.69 98 ARG A C 1
ATOM 787 O O . ARG A 1 98 ? 2.567 -7.383 9.397 1.00 91.69 98 ARG A O 1
ATOM 794 N N . GLU A 1 99 ? 3.393 -8.922 7.968 1.00 93.19 99 GLU A N 1
ATOM 795 C CA . GLU A 1 99 ? 2.805 -8.333 6.771 1.00 93.19 99 GLU A CA 1
ATOM 796 C C . GLU A 1 99 ? 1.358 -8.808 6.604 1.00 93.19 99 GLU A C 1
ATOM 798 O O . GLU A 1 99 ? 1.057 -9.997 6.755 1.00 93.19 99 GLU A O 1
ATOM 803 N N . TYR A 1 100 ? 0.482 -7.882 6.220 1.00 95.50 100 TYR A N 1
ATOM 804 C CA . TYR A 1 100 ? -0.835 -8.187 5.683 1.00 95.50 100 TYR A CA 1
ATOM 805 C C . TYR A 1 100 ? -1.050 -7.485 4.349 1.00 95.50 100 TYR A C 1
ATOM 807 O O . TYR A 1 100 ? -0.711 -6.313 4.192 1.00 95.50 100 TYR A O 1
ATOM 815 N N . ARG A 1 101 ? -1.665 -8.203 3.407 1.00 96.12 101 ARG A N 1
ATOM 816 C CA . ARG A 1 101 ? -1.992 -7.705 2.073 1.00 96.12 101 ARG A CA 1
ATOM 817 C C . ARG A 1 101 ? -3.489 -7.435 1.950 1.00 96.12 101 ARG A C 1
ATOM 819 O O . ARG A 1 101 ? -4.296 -8.336 2.169 1.00 96.12 101 ARG A O 1
ATOM 826 N N . PHE A 1 102 ? -3.836 -6.227 1.524 1.00 97.56 102 PHE A N 1
ATOM 827 C CA . PHE A 1 102 ? -5.199 -5.796 1.232 1.00 97.56 102 PHE A CA 1
ATOM 828 C C . PHE A 1 102 ? -5.383 -5.704 -0.285 1.00 97.56 102 PHE A C 1
ATOM 830 O O . PHE A 1 102 ? -4.810 -4.807 -0.910 1.00 97.56 102 PHE A O 1
ATOM 837 N N . PRO A 1 103 ? -6.127 -6.631 -0.911 1.00 96.75 103 PRO A N 1
ATOM 838 C CA . PRO A 1 103 ? -6.433 -6.538 -2.331 1.00 96.75 103 PRO A CA 1
ATOM 839 C C . PRO A 1 103 ? -7.480 -5.449 -2.590 1.00 96.75 103 PRO A C 1
ATOM 841 O O . PRO A 1 103 ? -8.425 -5.284 -1.819 1.00 96.75 103 PRO A O 1
ATOM 844 N N . PHE A 1 104 ? -7.354 -4.744 -3.711 1.00 94.62 104 PHE A N 1
ATOM 845 C CA . PHE A 1 104 ? -8.414 -3.874 -4.207 1.00 94.62 104 PHE A CA 1
ATOM 846 C C . PHE A 1 104 ? -9.447 -4.670 -5.006 1.00 94.62 104 PHE A C 1
ATOM 848 O O . PHE A 1 104 ? -9.114 -5.608 -5.728 1.00 94.62 104 PHE A O 1
ATOM 855 N N . ALA A 1 105 ? -10.713 -4.253 -4.928 1.00 91.12 105 ALA A N 1
ATOM 856 C CA . ALA A 1 105 ? -11.787 -4.827 -5.743 1.00 91.12 105 ALA A CA 1
ATOM 857 C C . ALA A 1 105 ? -11.640 -4.501 -7.244 1.00 91.12 105 ALA A C 1
ATOM 859 O O . ALA A 1 105 ? -12.167 -5.217 -8.095 1.00 91.12 105 ALA A O 1
ATOM 860 N N . ARG A 1 106 ? -10.931 -3.414 -7.568 1.00 94.19 106 ARG A N 1
ATOM 861 C CA . ARG A 1 106 ? -10.608 -2.967 -8.927 1.00 94.19 106 ARG A CA 1
ATOM 862 C C . ARG A 1 106 ? -9.168 -2.473 -8.981 1.00 94.19 106 ARG A C 1
ATOM 864 O O . ARG A 1 106 ? -8.663 -2.000 -7.967 1.00 94.19 106 ARG A O 1
ATOM 871 N N . GLU A 1 107 ? -8.537 -2.547 -10.152 1.00 95.25 107 GLU A N 1
ATOM 872 C CA . GLU A 1 107 ? -7.196 -1.981 -10.311 1.00 95.25 107 GLU A CA 1
ATOM 873 C C . GLU A 1 107 ? -7.206 -0.462 -10.084 1.00 95.25 107 GLU A C 1
ATOM 875 O O . GLU A 1 107 ? -8.113 0.249 -10.527 1.00 95.25 107 GLU A O 1
ATOM 880 N N . VAL A 1 108 ? -6.177 0.010 -9.389 1.00 96.88 108 VAL A N 1
ATOM 881 C CA . VAL A 1 108 ? -5.906 1.416 -9.094 1.00 96.88 108 VAL A CA 1
ATOM 882 C C . VAL A 1 108 ? -4.789 1.892 -10.012 1.00 96.88 108 VAL A C 1
ATOM 884 O O . VAL A 1 108 ? -3.733 1.269 -10.087 1.00 96.88 108 VAL A O 1
ATOM 887 N N . VAL A 1 109 ? -5.014 3.000 -10.715 1.00 96.12 109 VAL A N 1
ATOM 888 C CA . VAL A 1 109 ? -4.079 3.498 -11.740 1.00 96.12 109 VAL A CA 1
ATOM 889 C C . VAL A 1 109 ? -3.482 4.865 -11.415 1.00 96.12 109 VAL A C 1
ATOM 891 O O . VAL A 1 109 ? -2.557 5.304 -12.093 1.00 96.12 109 VAL A O 1
ATOM 894 N N . SER A 1 110 ? -3.970 5.535 -10.369 1.00 97.56 110 SER A N 1
ATOM 895 C CA . SER A 1 110 ? -3.446 6.826 -9.925 1.00 97.56 110 SER A CA 1
ATOM 896 C C . SER A 1 110 ? -3.460 6.985 -8.403 1.00 97.56 110 SER A C 1
ATOM 898 O O . SER A 1 110 ? -4.053 6.189 -7.670 1.00 97.56 110 SER A O 1
ATOM 900 N N . LEU A 1 111 ? -2.804 8.047 -7.928 1.00 97.25 111 LEU A N 1
ATOM 901 C CA . LEU A 1 111 ? -2.825 8.449 -6.521 1.00 97.25 111 LEU A CA 1
ATOM 902 C C . LEU A 1 111 ? -4.246 8.796 -6.051 1.00 97.25 111 LEU A C 1
ATOM 904 O O . LEU A 1 111 ? -4.634 8.433 -4.944 1.00 97.25 111 LEU A O 1
ATOM 908 N N . GLU A 1 112 ? -5.032 9.456 -6.898 1.00 97.75 112 GLU A N 1
ATOM 909 C CA . GLU A 1 112 ? -6.417 9.831 -6.607 1.00 97.75 112 GLU A CA 1
ATOM 910 C C . GLU A 1 112 ? -7.322 8.600 -6.489 1.00 97.75 112 GLU A C 1
ATOM 912 O O . GLU A 1 112 ? -8.150 8.529 -5.579 1.00 97.75 112 GLU A O 1
ATOM 917 N N . ASP A 1 113 ? -7.145 7.603 -7.365 1.00 97.56 113 ASP A N 1
ATOM 918 C CA . ASP A 1 113 ? -7.864 6.331 -7.249 1.00 97.56 113 ASP A CA 1
ATOM 919 C C . ASP A 1 113 ? -7.508 5.620 -5.937 1.00 97.56 113 ASP A C 1
ATOM 921 O O . ASP A 1 113 ? -8.396 5.111 -5.253 1.00 97.56 113 ASP A O 1
ATOM 925 N N . PHE A 1 114 ? -6.230 5.619 -5.549 1.00 98.12 114 PHE A N 1
ATOM 926 C CA . PHE A 1 114 ? -5.785 5.028 -4.288 1.00 98.12 114 PHE A CA 1
ATOM 927 C C . PHE A 1 114 ? -6.416 5.725 -3.076 1.00 98.12 114 PHE A C 1
ATOM 929 O O . PHE A 1 114 ? -6.959 5.068 -2.187 1.00 98.12 114 PHE A O 1
ATOM 936 N N . GLU A 1 115 ? -6.403 7.059 -3.049 1.00 97.94 115 GLU A N 1
ATOM 937 C CA . GLU A 1 115 ? -7.038 7.844 -1.986 1.00 97.94 115 GLU A CA 1
ATOM 938 C C . GLU A 1 115 ? -8.552 7.595 -1.918 1.00 97.94 115 GLU A C 1
ATOM 940 O O . GLU A 1 115 ? -9.128 7.459 -0.831 1.00 97.94 115 GLU A O 1
ATOM 945 N N . SER A 1 116 ? -9.205 7.494 -3.078 1.00 97.56 116 SER A N 1
ATOM 946 C CA . SER A 1 116 ? -10.622 7.147 -3.180 1.00 97.56 116 SER A CA 1
ATOM 947 C C . SER A 1 116 ? -10.905 5.754 -2.606 1.00 97.56 116 SER A C 1
ATOM 949 O O . SER A 1 116 ? -11.874 5.592 -1.857 1.00 97.56 116 SER A O 1
ATOM 951 N N . MET A 1 117 ? -10.037 4.771 -2.874 1.00 97.06 117 MET A N 1
ATOM 952 C CA . MET A 1 117 ? -10.146 3.425 -2.306 1.00 97.06 117 MET A CA 1
ATOM 953 C C . MET A 1 117 ? -10.020 3.438 -0.780 1.00 97.06 117 MET A C 1
ATOM 955 O O . MET A 1 117 ? -10.899 2.902 -0.107 1.00 97.06 117 MET A O 1
ATOM 959 N N . LEU A 1 118 ? -9.004 4.103 -0.219 1.00 97.56 118 LEU A N 1
ATOM 960 C CA . LEU A 1 118 ? -8.850 4.204 1.239 1.00 97.56 118 LEU A CA 1
ATOM 961 C C . LEU A 1 118 ? -10.054 4.893 1.891 1.00 97.56 118 LEU A C 1
ATOM 963 O O . LEU A 1 118 ? -10.579 4.418 2.892 1.00 97.56 118 LEU A O 1
ATOM 967 N N . THR A 1 119 ? -10.547 5.977 1.291 1.00 97.69 119 THR A N 1
ATOM 968 C CA . THR A 1 119 ? -11.734 6.693 1.787 1.00 97.69 119 THR A CA 1
ATOM 969 C C . THR A 1 119 ? -12.980 5.806 1.788 1.00 97.69 119 THR A C 1
ATOM 971 O O . THR A 1 119 ? -13.773 5.858 2.728 1.00 97.69 119 THR A O 1
ATOM 974 N N . THR A 1 120 ? -13.139 4.968 0.762 1.00 96.62 120 THR A N 1
ATOM 975 C CA . THR A 1 120 ? -14.238 3.997 0.680 1.00 96.62 120 THR A CA 1
ATOM 976 C C . THR A 1 120 ? -14.120 2.954 1.787 1.00 96.62 120 THR A C 1
ATOM 978 O O . THR A 1 120 ? -15.090 2.728 2.504 1.00 96.62 120 THR A O 1
ATOM 981 N N . MET A 1 121 ? -12.922 2.405 2.009 1.00 96.75 121 MET A N 1
ATOM 982 C CA . MET A 1 121 ? -12.674 1.451 3.095 1.00 96.75 121 MET A CA 1
ATOM 983 C C . MET A 1 121 ? -12.985 2.047 4.474 1.00 96.75 121 MET A C 1
ATOM 985 O O . MET A 1 121 ? -13.604 1.377 5.294 1.00 96.75 121 MET A O 1
ATOM 989 N N . VAL A 1 122 ? -12.640 3.318 4.726 1.00 97.38 122 VAL A N 1
ATOM 990 C CA . VAL A 1 122 ? -13.021 4.020 5.970 1.00 97.38 122 VAL A CA 1
ATOM 991 C C . VAL A 1 122 ? -14.541 4.110 6.125 1.00 97.38 122 VAL A C 1
ATOM 993 O O . VAL A 1 122 ? -15.065 3.947 7.226 1.00 97.38 122 VAL A O 1
ATOM 996 N N . ALA A 1 123 ? -15.270 4.399 5.046 1.00 96.94 123 ALA A N 1
ATOM 997 C CA . ALA A 1 123 ? -16.726 4.491 5.095 1.00 96.94 123 ALA A CA 1
ATOM 998 C C . ALA A 1 123 ? -17.379 3.125 5.366 1.00 96.94 123 ALA A C 1
ATOM 1000 O O . ALA A 1 123 ? -18.270 3.035 6.210 1.00 96.94 123 ALA A O 1
ATOM 1001 N N . GLU A 1 124 ? -16.915 2.069 4.695 1.00 95.56 124 GLU A N 1
ATOM 1002 C CA . GLU A 1 124 ? -17.385 0.691 4.897 1.00 95.56 124 GLU A CA 1
ATOM 1003 C C . GLU A 1 124 ? -17.146 0.214 6.331 1.00 95.56 124 GLU A C 1
ATOM 1005 O O . GLU A 1 124 ? -18.042 -0.331 6.974 1.00 95.56 124 GLU A O 1
ATOM 1010 N N . GLU A 1 125 ? -15.955 0.484 6.855 1.00 95.44 125 GLU A N 1
ATOM 1011 C CA . GLU A 1 125 ? -15.555 0.124 8.208 1.00 95.44 125 GLU A CA 1
ATOM 1012 C C . GLU A 1 125 ? -16.464 0.788 9.262 1.00 95.44 125 GLU A C 1
ATOM 1014 O O . GLU A 1 125 ? -16.980 0.118 10.162 1.00 95.44 125 GLU A O 1
ATOM 1019 N N . LYS A 1 126 ? -16.761 2.083 9.098 1.00 94.75 126 LYS A N 1
ATOM 1020 C CA . LYS A 1 126 ? -17.674 2.822 9.986 1.00 94.75 126 LYS A CA 1
ATOM 1021 C C . LYS A 1 126 ? -19.098 2.279 9.940 1.00 94.75 126 LYS A C 1
ATOM 1023 O O . LYS A 1 126 ? -19.712 2.101 10.993 1.00 94.75 126 LYS A O 1
ATOM 1028 N N . LEU A 1 127 ? -19.614 1.995 8.744 1.00 93.56 127 LEU A N 1
ATOM 1029 C CA . LEU A 1 127 ? -20.944 1.403 8.578 1.00 93.56 127 LEU A CA 1
ATOM 1030 C C . LEU A 1 127 ? -21.032 0.040 9.277 1.00 93.56 127 LEU A C 1
ATOM 1032 O O . LEU A 1 127 ? -21.997 -0.210 10.000 1.00 93.56 127 LEU A O 1
ATOM 1036 N N . GLY A 1 128 ? -19.998 -0.797 9.147 1.00 91.31 128 GLY A N 1
ATOM 1037 C CA . GLY A 1 128 ? -19.912 -2.085 9.836 1.00 91.31 128 GLY A CA 1
ATOM 1038 C C . GLY A 1 128 ? -20.018 -1.952 11.359 1.00 91.31 128 GLY A C 1
ATOM 1039 O O . GLY A 1 128 ? -20.839 -2.630 11.982 1.00 91.31 128 GLY A O 1
ATOM 1040 N N . ARG A 1 129 ? -19.274 -1.013 11.966 1.00 89.88 129 ARG A N 1
ATOM 1041 C CA . ARG A 1 129 ? -19.357 -0.754 13.419 1.00 89.88 129 ARG A CA 1
ATOM 1042 C C . ARG A 1 129 ? -20.759 -0.330 13.862 1.00 89.88 129 ARG A C 1
ATOM 1044 O O . ARG A 1 129 ? -21.231 -0.750 14.921 1.00 89.88 129 ARG A O 1
ATOM 1051 N N . GLU A 1 130 ? -21.429 0.522 13.089 1.00 91.88 130 GLU A N 1
ATOM 1052 C CA . GLU A 1 130 ? -22.776 0.995 13.422 1.00 91.88 130 GLU A CA 1
ATOM 1053 C C . GLU A 1 130 ? -23.817 -0.129 13.385 1.00 91.88 130 GLU A C 1
ATOM 1055 O O . GLU A 1 130 ? -24.722 -0.171 14.226 1.00 91.88 130 GLU A O 1
ATOM 1060 N N . GLU A 1 131 ? -23.703 -1.049 12.428 1.00 91.00 131 GLU A N 1
ATOM 1061 C CA . GLU A 1 131 ? -24.585 -2.211 12.331 1.00 91.00 131 GLU A CA 1
ATOM 1062 C C . GLU A 1 131 ? -24.383 -3.189 13.493 1.00 91.00 131 GLU A C 1
ATOM 1064 O O . GLU A 1 131 ? -25.363 -3.664 14.075 1.00 91.00 131 GLU A O 1
ATOM 1069 N N . GLU A 1 132 ? -23.137 -3.453 13.887 1.00 87.88 132 GLU A N 1
ATOM 1070 C CA . GLU A 1 132 ? -22.822 -4.286 15.053 1.00 87.88 132 GLU A CA 1
ATOM 1071 C C . GLU A 1 132 ? -23.358 -3.678 16.354 1.00 87.88 132 GLU A C 1
ATOM 1073 O O . GLU A 1 132 ? -23.986 -4.373 17.159 1.00 87.88 132 GLU A O 1
ATOM 1078 N N . ALA A 1 133 ? -23.205 -2.363 16.535 1.00 88.06 133 ALA A N 1
ATOM 1079 C CA . ALA A 1 133 ? -23.722 -1.657 17.704 1.00 88.06 133 ALA A CA 1
ATOM 1080 C C . ALA A 1 133 ? -25.259 -1.716 17.800 1.00 88.06 133 ALA A C 1
ATOM 1082 O O . ALA A 1 133 ? -25.815 -1.801 18.900 1.00 88.06 133 ALA A O 1
ATOM 1083 N N . LYS A 1 134 ? -25.967 -1.688 16.662 1.00 89.12 134 LYS A N 1
ATOM 1084 C CA . LYS A 1 134 ? -27.432 -1.850 16.619 1.00 89.12 134 LYS A CA 1
ATOM 1085 C C . LYS A 1 134 ? -27.856 -3.270 16.997 1.00 89.12 134 LYS A C 1
ATOM 1087 O O . LYS A 1 134 ? -28.810 -3.413 17.760 1.00 89.12 134 LYS A O 1
ATOM 1092 N N . LYS A 1 135 ? -27.141 -4.299 16.527 1.00 85.25 135 LYS A N 1
ATOM 1093 C CA . LYS A 1 135 ? -27.415 -5.707 16.876 1.00 85.25 135 LYS A CA 1
ATOM 1094 C C . LYS A 1 135 ? -27.264 -5.955 18.379 1.00 85.25 135 LYS A C 1
ATOM 1096 O O . LYS A 1 135 ? -28.192 -6.453 19.006 1.00 85.25 135 LYS A O 1
ATOM 1101 N N . GLN A 1 136 ? -26.174 -5.480 18.985 1.00 76.12 136 GLN A N 1
ATOM 1102 C CA . GLN A 1 136 ? -25.940 -5.634 20.429 1.00 76.12 136 GLN A CA 1
ATOM 1103 C C . GLN A 1 136 ? -27.000 -4.932 21.298 1.00 76.12 136 GLN A C 1
ATOM 1105 O O . GLN A 1 136 ? -27.356 -5.428 22.366 1.00 76.12 136 GLN A O 1
ATOM 1110 N N . LYS A 1 137 ? -27.552 -3.797 20.843 1.00 74.94 137 LYS A N 1
ATOM 1111 C CA . LYS A 1 137 ? -28.661 -3.116 21.536 1.00 74.94 137 LYS A CA 1
ATOM 1112 C C . LYS A 1 137 ? -30.006 -3.832 21.373 1.00 74.94 137 LYS A C 1
ATOM 1114 O O . LYS A 1 137 ? -30.822 -3.774 22.289 1.00 74.94 137 LYS A O 1
ATOM 1119 N N . GLY A 1 138 ? -30.239 -4.495 20.239 1.00 65.12 138 GLY A N 1
ATOM 1120 C CA . GLY A 1 138 ? -31.450 -5.284 19.987 1.00 65.12 138 GLY A CA 1
ATOM 1121 C C . GLY A 1 138 ? -31.542 -6.530 20.870 1.00 65.12 138 GLY A C 1
ATOM 1122 O O . GLY A 1 138 ? -32.602 -6.805 21.431 1.00 65.12 138 GLY A O 1
ATOM 1123 N N . ASP A 1 139 ? -30.419 -7.219 21.085 1.00 59.41 139 ASP A N 1
ATOM 1124 C CA . ASP A 1 139 ? -30.377 -8.438 21.904 1.00 59.41 139 ASP A CA 1
ATOM 1125 C C . ASP A 1 139 ? -30.609 -8.157 23.400 1.00 59.41 139 ASP A C 1
ATOM 1127 O O . ASP A 1 139 ? -31.191 -8.980 24.109 1.00 59.41 139 ASP A O 1
ATOM 1131 N N . HIS A 1 140 ? -30.256 -6.962 23.886 1.00 54.12 140 HIS A N 1
ATOM 1132 C CA . HIS A 1 140 ? -30.512 -6.549 25.273 1.00 54.12 140 HIS A CA 1
ATOM 1133 C C . HIS A 1 140 ? -31.961 -6.115 25.557 1.00 54.12 140 HIS A C 1
ATOM 1135 O O . HIS A 1 140 ? -32.355 -6.049 26.720 1.00 54.12 140 HIS A O 1
ATOM 1141 N N . ALA A 1 141 ? -3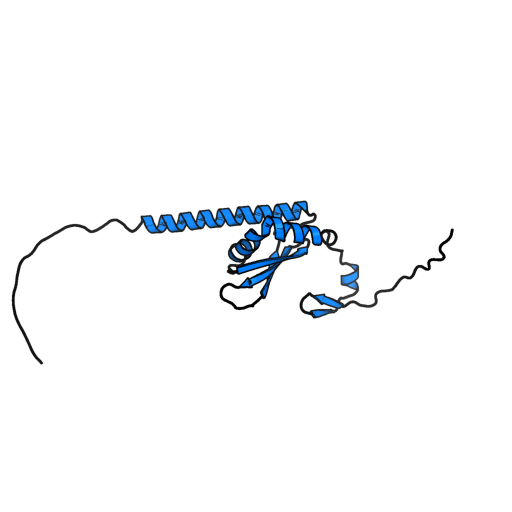2.780 -5.859 24.532 1.00 54.16 141 ALA A N 1
ATOM 1142 C CA . ALA A 1 141 ? -34.170 -5.426 24.705 1.00 54.16 141 ALA A CA 1
ATOM 1143 C C . ALA A 1 141 ? -35.186 -6.585 24.807 1.00 54.16 141 ALA A C 1
ATOM 1145 O O . ALA A 1 141 ? -36.348 -6.338 25.115 1.00 54.16 141 ALA A O 1
ATOM 1146 N N . SER A 1 142 ? -34.776 -7.844 24.592 1.00 50.03 142 SER A N 1
ATOM 1147 C CA . SER A 1 142 ? -35.681 -9.014 24.628 1.00 50.03 142 SER A CA 1
ATOM 1148 C C . SER A 1 142 ? -35.718 -9.773 25.969 1.00 50.03 142 SER A C 1
ATOM 1150 O O . SER A 1 142 ? -36.446 -10.752 26.105 1.00 50.03 142 SER A O 1
ATOM 1152 N N . GLY A 1 143 ? -34.961 -9.323 26.978 1.00 48.31 143 GLY A N 1
ATOM 1153 C CA . GLY A 1 143 ? -34.781 -10.036 28.252 1.00 48.31 143 GLY A CA 1
ATOM 1154 C C . GLY A 1 143 ? -35.703 -9.643 29.413 1.00 48.31 143 GLY A C 1
ATOM 1155 O O . GLY A 1 143 ? -35.510 -10.156 30.513 1.00 48.31 143 GLY A O 1
ATOM 1156 N N . THR A 1 144 ? -36.681 -8.751 29.225 1.00 53.06 144 THR A N 1
ATOM 1157 C CA . THR A 1 144 ? -37.532 -8.287 30.337 1.00 53.06 144 THR A CA 1
ATOM 1158 C C . THR A 1 144 ? -39.009 -8.364 29.975 1.00 53.06 144 THR A C 1
ATOM 1160 O O . THR A 1 144 ? -39.558 -7.370 29.532 1.00 53.06 144 THR A O 1
ATOM 1163 N N . GLU A 1 145 ? -39.632 -9.537 30.146 1.00 51.38 145 GLU A N 1
ATOM 1164 C CA . GLU A 1 145 ? -41.040 -9.693 30.570 1.00 51.38 145 GLU A CA 1
ATOM 1165 C C . GLU A 1 145 ? -41.485 -11.167 30.536 1.00 51.38 145 GLU A C 1
ATOM 1167 O O . GLU A 1 145 ? -41.738 -11.724 29.473 1.00 51.38 145 GLU A O 1
ATOM 1172 N N . ALA A 1 146 ? -41.590 -11.797 31.714 1.00 48.50 146 ALA A N 1
ATOM 1173 C CA . ALA A 1 146 ? -42.754 -12.585 32.157 1.00 48.50 146 ALA A CA 1
ATOM 1174 C C . ALA A 1 146 ? -42.426 -13.342 33.458 1.00 48.50 146 ALA A C 1
ATOM 1176 O O . ALA A 1 146 ? -41.589 -14.241 33.463 1.00 48.50 146 ALA A O 1
ATOM 1177 N N . GLY A 1 147 ? -43.129 -13.020 34.553 1.00 42.75 147 GLY A N 1
ATOM 1178 C CA . GLY A 1 147 ? -43.209 -13.922 35.709 1.00 42.75 147 GLY A CA 1
ATOM 1179 C C . GLY A 1 147 ? -43.203 -13.296 37.102 1.00 42.75 147 GLY A C 1
ATOM 1180 O O . GLY A 1 147 ? -42.518 -13.811 37.977 1.00 42.75 147 GLY A O 1
ATOM 1181 N N . ASN A 1 148 ? -43.967 -12.228 37.347 1.00 47.03 148 ASN A N 1
ATOM 1182 C CA . ASN A 1 148 ? -44.364 -11.861 38.710 1.00 47.03 148 ASN A CA 1
ATOM 1183 C C . ASN A 1 148 ? -45.854 -12.168 38.903 1.00 47.03 148 ASN A C 1
ATOM 1185 O O . ASN A 1 148 ? -46.672 -11.538 38.238 1.00 47.03 148 ASN A O 1
ATOM 1189 N N . ALA A 1 149 ? -46.182 -13.116 39.790 1.00 49.12 149 ALA A N 1
ATOM 1190 C CA . ALA A 1 149 ? -47.251 -13.009 40.794 1.00 49.12 149 ALA A CA 1
ATOM 1191 C C . ALA A 1 149 ? -47.574 -14.376 41.435 1.00 49.12 149 ALA A C 1
ATOM 1193 O O . ALA A 1 149 ? -48.016 -15.293 40.749 1.00 49.12 149 ALA A O 1
ATOM 1194 N N . GLY A 1 150 ? -47.503 -14.448 42.772 1.00 40.06 150 GLY A N 1
ATOM 1195 C CA . GLY A 1 150 ? -48.559 -15.121 43.543 1.00 40.06 150 GLY A CA 1
ATOM 1196 C C . GLY A 1 150 ? -48.151 -16.067 44.680 1.00 40.06 150 GLY A C 1
ATOM 1197 O O . GLY A 1 150 ? -47.836 -17.221 44.429 1.00 40.06 150 GLY A O 1
ATOM 1198 N N 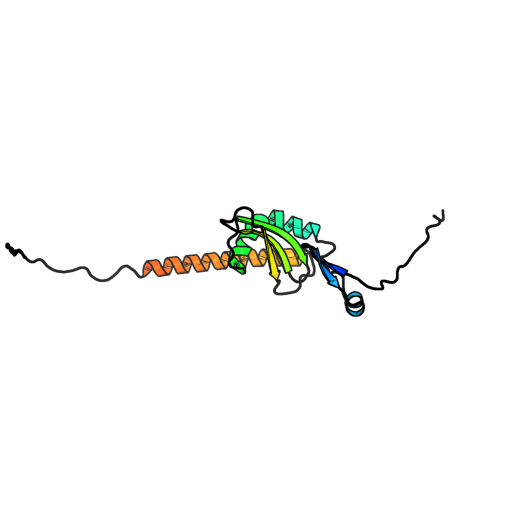. GLY A 1 151 ? -48.342 -15.596 45.924 1.00 37.62 151 GLY A N 1
ATOM 1199 C CA . GLY A 1 151 ? -48.720 -16.393 47.112 1.00 37.62 151 GLY A CA 1
ATOM 1200 C C . GLY A 1 151 ? -47.565 -17.098 47.840 1.00 37.62 151 GLY A C 1
ATOM 1201 O O . GLY A 1 151 ? -46.882 -17.925 47.267 1.00 37.62 151 GLY A O 1
ATOM 1202 N N . GLY A 1 152 ? -47.246 -16.847 49.113 1.00 46.94 152 GLY A N 1
ATOM 1203 C CA . GLY A 1 152 ? -48.137 -16.613 50.249 1.00 46.94 152 GLY A CA 1
ATOM 1204 C C . GLY A 1 152 ? -48.563 -17.952 50.866 1.00 46.94 152 GLY A C 1
ATOM 1205 O O . GLY A 1 152 ? -49.601 -18.480 50.487 1.00 46.94 152 GLY A O 1
ATOM 1206 N N . GLY A 1 153 ? -47.778 -18.505 51.802 1.00 38.06 153 GLY A N 1
ATOM 1207 C CA . GLY A 1 153 ? -48.118 -19.762 52.485 1.00 38.06 153 GLY A CA 1
ATOM 1208 C C . GLY A 1 153 ? -47.207 -20.104 53.671 1.00 38.06 153 GLY A C 1
ATOM 1209 O O . GLY A 1 153 ? -46.025 -20.371 53.499 1.00 38.06 153 GLY A O 1
ATOM 1210 N N . SER A 1 154 ? -47.791 -20.066 54.868 1.00 48.41 154 SER A N 1
ATO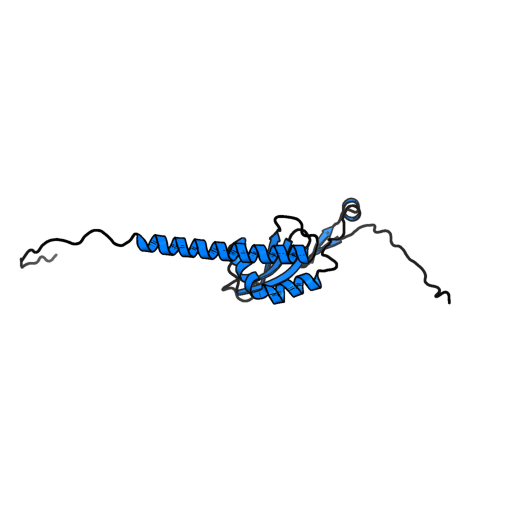M 1211 C CA . SER A 1 154 ? -47.236 -20.328 56.205 1.00 48.41 154 SER A CA 1
ATOM 1212 C C . SER A 1 154 ? -46.583 -21.702 56.452 1.00 48.41 154 SER A C 1
ATOM 1214 O O . SER A 1 154 ? -46.995 -22.698 55.878 1.00 48.41 154 SER A O 1
ATOM 1216 N N . HIS A 1 155 ? -45.690 -21.712 57.460 1.00 45.75 155 HIS A N 1
ATOM 1217 C CA . HIS A 1 155 ? -45.443 -22.746 58.495 1.00 45.75 155 HIS A CA 1
ATOM 1218 C C . HIS A 1 155 ? -45.290 -24.225 58.074 1.00 45.75 155 HIS A C 1
ATOM 1220 O O . HIS A 1 155 ? -46.271 -24.857 57.707 1.00 45.75 155 HIS A O 1
ATOM 1226 N N . ASN A 1 156 ? -44.148 -24.853 58.410 1.00 43.53 156 ASN A N 1
ATOM 1227 C CA . ASN A 1 156 ? -44.098 -25.781 59.555 1.00 43.53 156 ASN A CA 1
ATOM 1228 C C . ASN A 1 156 ? -42.664 -26.148 59.996 1.00 43.53 156 ASN A C 1
ATOM 1230 O O . ASN A 1 156 ? -41.691 -25.976 59.270 1.00 43.53 156 ASN A O 1
ATOM 1234 N N . VAL A 1 157 ? -42.579 -26.642 61.227 1.00 48.97 157 VAL A N 1
ATOM 1235 C CA . VAL A 1 157 ? -41.400 -26.875 62.068 1.00 48.97 157 VAL A CA 1
ATOM 1236 C C . VAL A 1 157 ? -41.109 -28.389 62.210 1.00 48.97 157 VAL A C 1
ATOM 1238 O O . VAL A 1 157 ? -42.051 -29.145 62.426 1.00 48.97 157 VAL A O 1
ATOM 1241 N N . ARG A 1 158 ? -39.802 -28.760 62.251 1.00 43.91 158 ARG A N 1
ATOM 1242 C CA . ARG A 1 158 ? -39.135 -29.983 62.827 1.00 43.91 158 ARG A CA 1
ATOM 1243 C C . ARG A 1 158 ? -39.265 -31.355 62.100 1.00 43.91 158 ARG A C 1
ATOM 1245 O O . ARG A 1 158 ? -40.196 -31.529 61.329 1.00 43.91 158 ARG A O 1
ATOM 1252 N N . PRO A 1 159 ? -38.473 -32.400 62.476 1.00 56.94 159 PRO A N 1
ATOM 1253 C CA . PRO A 1 159 ? -37.018 -32.480 62.752 1.00 56.94 159 PRO A CA 1
ATOM 1254 C C . PRO A 1 159 ? -36.319 -33.744 62.147 1.00 56.94 159 PRO A C 1
ATOM 1256 O O . PRO A 1 159 ? -36.970 -34.744 61.894 1.00 56.94 159 PRO A O 1
ATOM 1259 N N . GLY A 1 160 ? -34.980 -33.701 62.034 1.00 46.44 160 GLY A N 1
ATOM 1260 C CA . GLY A 1 160 ? -33.997 -34.781 62.299 1.00 46.44 160 GLY A CA 1
ATOM 1261 C C . GLY A 1 160 ? -34.063 -36.163 61.618 1.00 46.44 160 GLY A C 1
ATOM 1262 O O . GLY A 1 160 ? -34.999 -36.913 61.851 1.00 46.44 160 GLY A O 1
ATOM 1263 N N . THR A 1 161 ? -32.934 -36.578 61.024 1.00 47.03 161 THR A N 1
ATOM 1264 C CA . THR A 1 161 ? -32.331 -37.909 61.266 1.00 47.03 161 THR A CA 1
ATOM 1265 C C . THR A 1 161 ? -30.833 -37.898 60.947 1.00 47.03 161 THR A C 1
ATOM 1267 O O . THR A 1 161 ? -30.412 -37.374 59.919 1.00 47.03 161 THR A O 1
ATOM 1270 N N . MET A 1 162 ? -30.051 -38.450 61.879 1.00 45.44 162 MET A N 1
ATOM 1271 C CA . MET A 1 162 ? -28.706 -38.990 61.663 1.00 45.44 162 MET A CA 1
ATOM 1272 C C . MET A 1 162 ? -28.803 -40.252 60.805 1.00 45.44 162 MET A C 1
ATOM 1274 O O . MET A 1 162 ? -29.734 -41.023 61.024 1.00 45.44 162 MET A O 1
ATOM 1278 N N . GLU A 1 163 ? -27.816 -40.472 59.940 1.00 54.72 163 GLU A N 1
ATOM 1279 C CA . GLU A 1 163 ? -27.013 -41.704 59.843 1.00 54.72 163 GLU A CA 1
ATOM 1280 C C . GLU A 1 163 ? -25.650 -41.360 59.226 1.00 54.72 163 GLU A C 1
ATOM 1282 O O . GLU A 1 163 ? -25.613 -40.489 58.324 1.00 54.72 163 GLU A O 1
#

Foldseek 3Di:
DPPPDDDDDDDDPWDWDQDPVRDTDTDDPVVVVVDDDFLCPVVFVVLQVCCCPVVQVVQQLCCCQVVVFHFPGKGWRGATQFWTKIFTHGPPDDPDTDIDTDGDPGGDNDPVSSVVRSVVSSVVSVVVVVVVVVVVVVVVVPPDDDDDDDDDDDDDDDDDDDD

Radius of gyration: 30.34 Å; chains: 1; bounding box: 81×63×90 Å

Secondary structure (DSSP, 8-state):
----PPP-------EEEE-TT--EEEEPHHHHHH----TTGGGHHHHHHHHHHHSHHHHHHHHHHHH---EEEEEEEEEETTEEEEEEEETT-SS-EEEEEEE-SS---SHHHHHHHHHHHHHHHHHHHHHHHHHHHHHTTSS--------------------

InterPro domains:
  IPR019595 Domain of unknown function DUF2470 [PF10615] (57-121)
  IPR037119 Haem oxygenase HugZ-like superfamily [G3DSA:3.20.180.10] (37-145)

Sequence (163 aa):
RDTGGKLYWFEVGGGIYQDTFDKQTPLSMRDFRAAYVDQLASSQMQLIYLANTKYLDDLTNFCKAFLGVAVEEAYLYTADRAGFSVFALREGTENQWREYRFPFAREVVSLEDFESMLTTMVAEEKLGREEEAKKQKGDHASGTEAGNAGGGGSHNVRPGTME